Protein AF-A0A225SVS5-F1 (afdb_monomer)

Nearest PDB structures (foldseek):
  6scl-assembly1_C  TM=4.150E-01  e=4.386E-03  Barley yellow dwarf virus
  7vrn-assembly1_A  TM=4.471E-01  e=2.839E-03  Infectious bursal disease virus
  6sco-assembly1_A  TM=3.821E-01  e=1.903E-02  Potato leafroll virus
  7vrp-assembly1_K-4  TM=3.390E-01  e=4.386E-03  Infectious bursal disease virus
  1gny-assembly1_A  TM=4.747E-01  e=4.962E-01  Cellvibrio japonicus

Foldseek 3Di:
DDDDDQQCVVVVPDDDDRDGDLVRDHDKDKDKDKDDQFDFDFAFDKFFDLDKAFFQKKWAWKKKFWAAWDFQKWKAKAKADSPPRHGPDRRQHHDTHDSNHGDIGTHRHGPQRPPNHIDGHRGIITIMMGMHDGTTDTSIIMMMMIMMRHD

Structure (mmCIF, N/CA/C/O backbone):
data_AF-A0A225SVS5-F1
#
_entry.id   AF-A0A225SVS5-F1
#
loop_
_atom_site.group_PDB
_atom_site.id
_atom_site.type_symbol
_atom_site.label_atom_id
_atom_site.label_alt_id
_atom_site.label_comp_id
_atom_site.label_asym_id
_atom_site.label_entity_id
_atom_site.label_seq_id
_atom_site.pdbx_PDB_ins_code
_atom_site.Cartn_x
_atom_site.Cartn_y
_atom_site.Cartn_z
_atom_site.occupancy
_atom_site.B_iso_or_equiv
_atom_site.auth_seq_id
_atom_site.auth_comp_id
_atom_site.auth_asym_id
_atom_site.auth_atom_id
_atom_site.pdbx_PDB_model_num
ATOM 1 N N . MET A 1 1 ? 0.544 -13.293 38.840 1.00 53.31 1 MET A N 1
ATOM 2 C CA . MET A 1 1 ? 0.876 -12.986 37.432 1.00 53.31 1 MET A CA 1
ATOM 3 C C . MET A 1 1 ? -0.295 -12.203 36.860 1.00 53.31 1 MET A C 1
ATOM 5 O O . MET A 1 1 ? -1.408 -12.699 36.964 1.00 53.31 1 MET A O 1
ATOM 9 N N . ALA A 1 2 ? -0.094 -10.969 36.392 1.00 64.44 2 ALA A N 1
ATOM 10 C CA . ALA A 1 2 ? -1.181 -10.174 35.819 1.00 64.44 2 ALA A CA 1
ATOM 11 C C . ALA A 1 2 ? -1.349 -10.551 34.341 1.00 64.44 2 ALA A C 1
ATOM 13 O O . ALA A 1 2 ? -0.417 -10.390 33.557 1.00 64.44 2 ALA A O 1
ATOM 14 N N . GLU A 1 3 ? -2.507 -11.093 33.975 1.00 69.06 3 GLU A N 1
ATOM 15 C CA . GLU A 1 3 ? -2.835 -11.413 32.587 1.00 69.06 3 GLU A CA 1
ATOM 16 C C . GLU A 1 3 ? -3.367 -10.160 31.881 1.00 69.06 3 GLU A C 1
ATOM 18 O O . GLU A 1 3 ? -4.346 -9.550 32.316 1.00 69.06 3 GLU A O 1
ATOM 23 N N . LEU A 1 4 ? -2.722 -9.766 30.782 1.00 62.19 4 LEU A N 1
ATOM 24 C CA . LEU A 1 4 ? -3.193 -8.675 29.936 1.00 62.19 4 LEU A CA 1
ATOM 25 C C . LEU A 1 4 ? -4.118 -9.238 28.853 1.00 62.19 4 LEU A C 1
ATOM 27 O O . LEU A 1 4 ? -3.658 -9.659 27.794 1.00 62.19 4 LEU A O 1
ATOM 31 N N . SER A 1 5 ? -5.428 -9.221 29.098 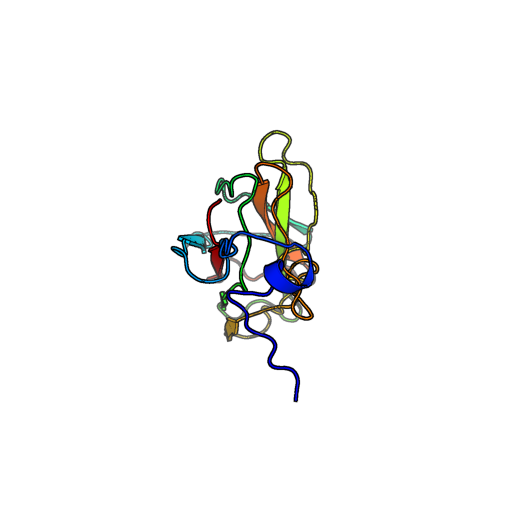1.00 66.00 5 SER A N 1
ATOM 32 C CA . SER A 1 5 ? -6.403 -9.639 28.086 1.00 66.00 5 SER A CA 1
ATOM 33 C C . SER A 1 5 ? -6.689 -8.513 27.081 1.00 66.00 5 SER A C 1
ATOM 35 O O . SER A 1 5 ? -7.007 -7.376 27.445 1.00 66.00 5 SER A O 1
ATOM 37 N N . THR A 1 6 ? -6.581 -8.838 25.790 1.00 63.31 6 THR A N 1
ATOM 38 C CA . THR A 1 6 ? -6.734 -7.924 24.641 1.00 63.31 6 THR A CA 1
ATOM 39 C C . THR A 1 6 ? -8.165 -7.419 24.471 1.00 63.31 6 THR A C 1
ATOM 41 O O . THR A 1 6 ? -8.371 -6.235 24.214 1.00 63.31 6 THR A O 1
ATOM 44 N N . VAL A 1 7 ? -9.156 -8.280 24.719 1.00 58.06 7 VAL A N 1
ATOM 45 C CA . VAL A 1 7 ? -10.594 -7.943 24.779 1.00 58.06 7 VAL A CA 1
ATOM 46 C C . VAL A 1 7 ? -10.876 -6.949 25.911 1.00 58.06 7 VAL A C 1
ATOM 48 O O . VAL A 1 7 ? -11.832 -6.177 25.869 1.00 58.06 7 VAL A O 1
ATOM 51 N N . THR A 1 8 ? -10.011 -6.942 26.924 1.00 53.06 8 THR A N 1
ATOM 52 C CA . THR A 1 8 ? -10.129 -6.119 28.121 1.00 53.06 8 THR A CA 1
ATOM 53 C C . THR A 1 8 ? -9.083 -5.018 28.218 1.00 53.06 8 THR A C 1
ATOM 55 O O . THR A 1 8 ? -8.934 -4.442 29.290 1.00 53.06 8 THR A O 1
ATOM 58 N N . ARG A 1 9 ? -8.355 -4.684 27.143 1.00 51.12 9 ARG A N 1
ATOM 59 C CA . ARG A 1 9 ? -7.350 -3.602 27.184 1.00 51.12 9 ARG A CA 1
ATOM 60 C C . ARG A 1 9 ? -7.951 -2.273 27.667 1.00 51.12 9 ARG A C 1
ATOM 62 O O . ARG A 1 9 ? -7.277 -1.510 28.346 1.00 51.12 9 ARG A O 1
ATOM 69 N N . THR A 1 10 ? -9.243 -2.054 27.418 1.00 44.69 10 THR A N 1
ATOM 70 C CA . THR A 1 10 ? -10.033 -0.926 27.939 1.00 44.69 10 THR A CA 1
ATOM 71 C C . THR A 1 10 ? -10.422 -1.061 29.427 1.00 44.69 10 THR A C 1
ATOM 73 O O . THR A 1 10 ? -10.688 -0.051 30.071 1.00 44.69 10 THR A O 1
ATOM 76 N N . LYS A 1 11 ? -10.420 -2.272 30.017 1.00 47.59 11 LYS A N 1
ATOM 77 C CA . LYS A 1 11 ? -10.699 -2.510 31.455 1.00 47.59 11 LYS A CA 1
ATOM 78 C C . LYS A 1 11 ? -9.608 -1.958 32.374 1.00 47.59 11 LYS A C 1
ATOM 80 O O . LYS A 1 11 ? -9.900 -1.672 33.527 1.00 47.59 11 LYS A O 1
ATOM 85 N N . VAL A 1 12 ? -8.380 -1.780 31.873 1.00 48.16 12 VAL A N 1
ATOM 86 C CA . VAL A 1 12 ? -7.282 -1.157 32.640 1.00 48.16 12 VAL A CA 1
ATOM 87 C C . VAL A 1 12 ? -7.521 0.355 32.834 1.00 48.16 12 VAL A C 1
ATOM 89 O O . VAL A 1 12 ? -6.837 0.974 33.640 1.00 48.16 12 VAL A O 1
ATOM 92 N N . ALA A 1 13 ? -8.522 0.948 32.161 1.00 44.88 13 ALA A N 1
ATOM 93 C CA . ALA A 1 13 ? -8.811 2.380 32.241 1.00 44.88 13 ALA A CA 1
ATOM 94 C C . ALA A 1 13 ? -10.191 2.768 32.818 1.00 44.88 13 ALA A C 1
ATOM 96 O O . ALA A 1 13 ? -10.284 3.871 33.348 1.00 44.88 13 ALA A O 1
ATOM 97 N N . GLN A 1 14 ? -11.259 1.950 32.756 1.00 39.75 14 GLN A N 1
ATOM 98 C CA . GLN A 1 14 ? -12.583 2.369 33.270 1.00 39.75 14 GLN A CA 1
ATOM 99 C C . GLN A 1 14 ? -13.449 1.235 33.853 1.00 39.75 14 GLN A C 1
ATOM 101 O O . GLN A 1 14 ? -13.593 0.152 33.284 1.00 39.75 14 GLN A O 1
ATOM 106 N N . VAL A 1 15 ? -14.059 1.545 35.002 1.00 52.12 15 VAL A N 1
ATOM 107 C CA . VAL A 1 15 ? -15.110 0.792 35.703 1.00 52.12 15 VAL A CA 1
ATOM 108 C C . VAL A 1 15 ? -16.384 0.735 34.836 1.00 52.12 15 VAL A C 1
ATOM 110 O O . VAL A 1 15 ? -16.833 1.762 34.343 1.00 52.12 15 VAL A O 1
ATOM 113 N N . ALA A 1 16 ? -16.970 -0.465 34.720 1.00 43.72 16 ALA A N 1
ATOM 114 C CA . ALA A 1 16 ? -18.262 -0.819 34.102 1.00 43.72 16 ALA A CA 1
ATOM 115 C C . ALA A 1 16 ? -18.389 -0.746 32.554 1.00 43.72 16 ALA A C 1
ATOM 117 O O . ALA A 1 16 ? -18.568 0.310 31.958 1.00 43.72 16 ALA A O 1
ATOM 118 N N . GLY A 1 17 ? -18.442 -1.930 31.919 1.00 52.38 17 GLY A N 1
ATOM 119 C CA . GLY A 1 17 ? -18.875 -2.125 30.525 1.00 52.38 17 GLY A CA 1
ATOM 120 C C . GLY A 1 17 ? -17.765 -2.631 29.597 1.00 52.38 17 GLY A C 1
ATOM 121 O O . GLY A 1 17 ? -16.901 -1.877 29.166 1.00 52.38 17 GLY A O 1
ATOM 122 N N . SER A 1 18 ? -17.787 -3.922 29.253 1.00 48.78 18 SER A N 1
ATOM 123 C CA . SER A 1 18 ? -16.792 -4.516 28.347 1.00 48.78 18 SER A CA 1
ATOM 124 C C . SER A 1 18 ? -17.106 -4.144 26.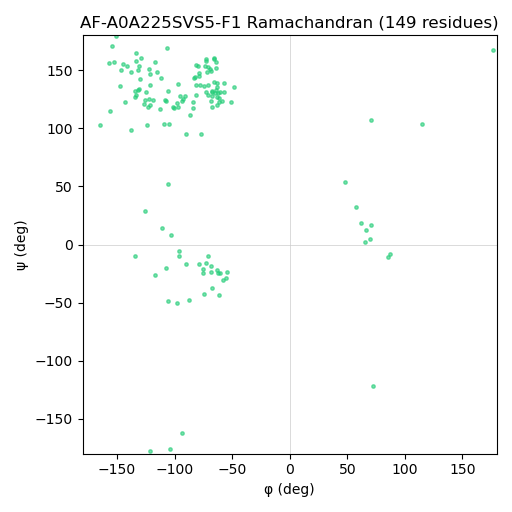894 1.00 48.78 18 SER A C 1
ATOM 126 O O . SER A 1 18 ? -17.907 -4.818 26.253 1.00 48.78 18 SER A O 1
ATOM 128 N N . LYS A 1 19 ? -16.493 -3.083 26.357 1.00 51.78 19 LYS A N 1
ATOM 129 C CA . LYS A 1 19 ? -16.520 -2.801 24.912 1.00 51.78 19 LYS A CA 1
ATOM 130 C C . LYS A 1 19 ? -15.204 -3.243 24.277 1.00 51.78 19 LYS A C 1
ATOM 132 O O . LYS A 1 19 ? -14.139 -2.738 24.633 1.00 51.78 19 LYS A O 1
ATOM 137 N N . MET A 1 20 ? -15.296 -4.201 23.355 1.00 55.81 20 MET A N 1
ATOM 138 C CA . MET A 1 20 ? -14.176 -4.632 22.517 1.00 55.81 20 MET A CA 1
ATOM 139 C C . MET A 1 20 ? -13.722 -3.460 21.645 1.00 55.81 20 MET A C 1
ATOM 141 O O . MET A 1 20 ? -14.557 -2.718 21.126 1.00 55.81 20 MET A O 1
ATOM 145 N N . THR A 1 21 ? -12.414 -3.275 21.476 1.00 63.50 21 THR A N 1
ATOM 146 C CA . THR A 1 21 ? -11.922 -2.342 20.457 1.00 63.50 21 THR A CA 1
ATOM 147 C C . THR A 1 21 ? -12.223 -2.923 19.074 1.00 63.50 21 THR A C 1
ATOM 149 O O . THR A 1 21 ? -12.252 -4.142 18.912 1.00 63.50 21 THR A O 1
ATOM 152 N N . ALA A 1 22 ? -12.418 -2.075 18.058 1.00 58.94 22 ALA A N 1
ATOM 153 C CA . ALA A 1 22 ? -12.634 -2.535 16.678 1.00 58.94 22 ALA A CA 1
ATOM 154 C C . ALA A 1 22 ? -11.511 -3.471 16.177 1.00 58.94 22 ALA A C 1
ATOM 156 O O . ALA A 1 22 ? -11.724 -4.297 15.306 1.00 58.94 22 ALA A O 1
ATOM 157 N N . THR A 1 23 ? -10.322 -3.383 16.770 1.00 61.03 23 THR A N 1
ATOM 158 C CA . THR A 1 23 ? -9.149 -4.222 16.479 1.00 61.03 23 THR A CA 1
ATOM 159 C C . THR A 1 23 ? -9.196 -5.605 17.120 1.00 61.03 23 THR A C 1
ATOM 161 O O . THR A 1 23 ? -8.408 -6.467 16.754 1.00 61.03 23 THR A O 1
ATOM 164 N N . ALA A 1 24 ? -10.050 -5.819 18.122 1.00 65.25 24 ALA A N 1
ATOM 165 C CA . ALA A 1 24 ? -10.071 -7.074 18.865 1.00 65.25 24 ALA A CA 1
ATOM 166 C C . ALA A 1 24 ? -10.701 -8.208 18.045 1.00 65.25 24 ALA A C 1
ATOM 168 O O . ALA A 1 24 ? -10.187 -9.322 18.058 1.00 65.25 24 ALA A O 1
ATOM 169 N N . ASN A 1 25 ? -11.806 -7.926 17.347 1.00 70.88 25 ASN A N 1
ATOM 170 C CA . ASN A 1 25 ? -12.462 -8.854 16.428 1.00 70.88 25 ASN A CA 1
ATOM 171 C C . ASN A 1 25 ? -13.447 -8.078 15.538 1.00 70.88 25 ASN A C 1
ATOM 173 O O . ASN A 1 25 ? -14.517 -7.681 16.003 1.00 70.88 25 ASN A O 1
ATOM 177 N N . ASN A 1 26 ? -13.077 -7.819 14.284 1.00 77.75 26 ASN A N 1
ATOM 178 C CA . ASN A 1 26 ? -13.939 -7.148 13.312 1.00 77.75 26 ASN A CA 1
ATOM 179 C C . ASN A 1 26 ? -13.548 -7.554 11.882 1.00 77.75 26 ASN A C 1
ATOM 181 O O . ASN A 1 26 ? -12.521 -8.197 11.668 1.00 77.75 26 ASN A O 1
ATOM 185 N N . ARG A 1 27 ? -14.366 -7.173 10.895 1.00 85.19 27 ARG A N 1
ATOM 186 C CA . ARG A 1 27 ? -14.063 -7.412 9.483 1.00 85.19 27 ARG A CA 1
ATOM 187 C C . ARG A 1 27 ? -12.871 -6.587 9.023 1.00 85.19 27 ARG A C 1
ATOM 189 O O . ARG A 1 27 ? -12.867 -5.360 9.118 1.00 85.19 27 ARG A O 1
ATOM 196 N N . GLU A 1 28 ? -11.931 -7.291 8.423 1.00 89.25 28 GLU A N 1
ATOM 197 C CA . GLU A 1 28 ? -10.847 -6.715 7.653 1.00 89.25 28 GLU A CA 1
ATOM 198 C C . GLU A 1 28 ? -11.315 -6.406 6.226 1.00 89.25 28 GLU A C 1
ATOM 200 O O . GLU A 1 28 ? -12.123 -7.129 5.634 1.00 89.25 28 GLU A O 1
ATOM 205 N N . ARG A 1 29 ? -10.819 -5.300 5.682 1.00 92.06 29 ARG A N 1
ATOM 206 C CA . ARG A 1 29 ? -10.943 -4.918 4.278 1.00 92.06 29 ARG A CA 1
ATOM 207 C C . ARG A 1 29 ? -9.543 -4.729 3.710 1.00 92.06 29 ARG A C 1
ATOM 209 O O . ARG A 1 29 ? -8.636 -4.331 4.434 1.00 92.06 29 ARG A O 1
ATOM 216 N N . VAL A 1 30 ? -9.381 -4.970 2.414 1.00 93.81 30 VAL A N 1
ATOM 217 C CA . VAL A 1 30 ? -8.084 -4.852 1.739 1.00 93.81 30 VAL A CA 1
ATOM 218 C C . VAL A 1 30 ? -8.199 -3.848 0.600 1.00 93.81 30 VAL A C 1
ATOM 220 O O . VAL A 1 30 ? -9.070 -3.971 -0.259 1.00 93.81 30 VAL A O 1
ATOM 223 N N . ALA A 1 31 ? -7.334 -2.840 0.617 1.00 93.62 31 ALA A N 1
ATOM 224 C CA . ALA A 1 31 ? -7.104 -1.932 -0.495 1.00 93.62 31 ALA A CA 1
ATOM 225 C C . ALA A 1 31 ? -5.944 -2.474 -1.337 1.00 93.62 31 ALA A C 1
ATOM 227 O O . ALA A 1 31 ? -4.866 -2.727 -0.804 1.00 93.62 31 ALA A O 1
ATOM 228 N N . ILE A 1 32 ? -6.165 -2.660 -2.637 1.00 94.62 32 ILE A N 1
ATOM 229 C CA . ILE A 1 32 ? -5.151 -3.181 -3.558 1.00 94.62 32 ILE A CA 1
ATOM 230 C C . ILE A 1 32 ? -4.673 -2.034 -4.433 1.00 94.62 32 ILE A C 1
ATOM 232 O O . ILE A 1 32 ? -5.469 -1.377 -5.097 1.00 94.62 32 ILE A O 1
ATOM 236 N N . ILE A 1 33 ? -3.368 -1.812 -4.412 1.00 94.19 33 ILE A N 1
ATOM 237 C CA . ILE A 1 33 ? -2.669 -0.831 -5.227 1.00 94.19 33 ILE A CA 1
ATOM 238 C C . ILE A 1 33 ? -1.803 -1.619 -6.195 1.00 94.19 33 ILE A C 1
ATOM 240 O O . ILE A 1 33 ? -0.894 -2.317 -5.751 1.00 94.19 33 ILE A O 1
ATOM 244 N N . ASP A 1 34 ? -2.048 -1.523 -7.494 1.00 92.81 34 ASP A N 1
ATOM 245 C CA . ASP A 1 34 ? -1.215 -2.161 -8.505 1.00 92.81 34 ASP A CA 1
ATOM 246 C C . ASP A 1 34 ? -0.828 -1.220 -9.644 1.00 92.81 34 ASP A C 1
ATOM 248 O O . ASP A 1 34 ? -1.511 -0.246 -9.964 1.00 92.81 34 ASP A O 1
ATOM 252 N N . THR A 1 35 ? 0.342 -1.482 -10.225 1.00 90.94 35 THR A N 1
ATOM 253 C CA . THR A 1 35 ? 0.800 -0.762 -11.410 1.00 90.94 35 THR A CA 1
ATOM 254 C C . THR A 1 35 ? 0.118 -1.304 -12.662 1.00 90.94 35 THR A C 1
ATOM 256 O O . THR A 1 35 ? -0.146 -2.500 -12.795 1.00 90.94 35 THR A O 1
ATOM 259 N N . ALA A 1 36 ? -0.161 -0.410 -13.613 1.00 88.75 36 ALA A N 1
ATOM 260 C CA . ALA A 1 36 ? -0.660 -0.804 -14.923 1.00 88.75 36 ALA A CA 1
ATOM 261 C C . ALA A 1 36 ? 0.387 -1.639 -15.681 1.00 88.75 36 ALA A C 1
ATOM 263 O O . ALA A 1 36 ? 1.590 -1.503 -15.459 1.00 88.75 36 ALA A O 1
ATOM 264 N N . ALA A 1 37 ? -0.066 -2.451 -16.641 1.00 88.00 37 ALA A N 1
ATOM 265 C CA . ALA A 1 37 ? 0.823 -3.271 -17.468 1.00 88.00 37 ALA A CA 1
ATOM 266 C C . ALA A 1 37 ? 1.874 -2.445 -18.234 1.00 88.00 37 ALA A C 1
ATOM 268 O O . ALA A 1 37 ? 2.974 -2.930 -18.485 1.00 88.00 37 ALA A O 1
ATOM 269 N N . ALA A 1 38 ? 1.534 -1.202 -18.591 1.00 91.75 38 ALA A N 1
ATOM 270 C CA . ALA A 1 38 ? 2.455 -0.242 -19.177 1.00 91.75 38 ALA A CA 1
ATOM 271 C C . ALA A 1 38 ? 2.490 1.034 -18.326 1.00 91.75 38 ALA A C 1
ATOM 273 O O . ALA A 1 38 ? 1.469 1.707 -18.182 1.00 91.75 38 ALA A O 1
ATOM 274 N N . TYR A 1 39 ? 3.654 1.367 -17.770 1.00 92.06 39 TYR A N 1
ATOM 275 C CA . TYR A 1 39 ? 3.886 2.622 -17.059 1.00 92.06 39 TYR A CA 1
ATOM 276 C C . TYR A 1 39 ? 5.377 2.984 -17.038 1.00 92.06 39 TYR A C 1
ATOM 278 O O . TYR A 1 39 ? 6.262 2.126 -17.095 1.00 92.06 39 TYR A O 1
ATOM 286 N N . SER A 1 40 ? 5.648 4.275 -16.886 1.00 93.50 40 SER A N 1
ATOM 287 C CA . SER A 1 40 ? 6.972 4.814 -16.589 1.00 93.50 40 SER A CA 1
ATOM 288 C C . SER A 1 40 ? 6.866 5.766 -15.408 1.00 93.50 40 SER A C 1
ATOM 290 O O . SER A 1 40 ? 5.896 6.516 -15.320 1.00 93.50 40 SER A O 1
ATOM 292 N N . ALA A 1 41 ? 7.866 5.759 -14.539 1.00 92.12 41 ALA A N 1
ATOM 293 C CA . ALA A 1 41 ? 7.987 6.701 -13.435 1.00 92.12 41 ALA A CA 1
ATOM 294 C C . ALA A 1 41 ? 9.455 7.096 -13.275 1.00 92.12 41 ALA A C 1
ATOM 296 O O . ALA A 1 41 ? 10.342 6.322 -13.636 1.00 92.12 41 ALA A O 1
ATOM 297 N N . ALA A 1 42 ? 9.702 8.278 -12.731 1.00 93.75 42 ALA A N 1
ATOM 298 C CA . ALA A 1 42 ? 11.005 8.788 -12.341 1.00 93.75 42 ALA A CA 1
ATOM 299 C C . ALA A 1 42 ? 11.171 8.785 -10.813 1.00 93.75 42 ALA A C 1
ATOM 301 O O . ALA A 1 42 ? 10.231 8.565 -10.049 1.00 93.75 42 ALA A O 1
ATOM 302 N N . ASN A 1 43 ? 12.399 9.026 -10.352 1.00 93.81 43 ASN A N 1
ATOM 303 C CA . ASN A 1 43 ? 12.646 9.273 -8.935 1.00 93.81 43 ASN A CA 1
ATOM 304 C C . ASN A 1 43 ? 11.873 10.519 -8.465 1.00 93.81 43 ASN A C 1
ATOM 306 O O . ASN A 1 43 ? 11.969 11.574 -9.089 1.00 93.81 43 ASN A O 1
ATOM 310 N N . GLY A 1 44 ? 11.161 10.401 -7.345 1.00 93.25 44 GLY A N 1
ATOM 311 C CA . GLY A 1 44 ? 10.337 11.462 -6.771 1.00 93.25 44 GLY A CA 1
ATOM 312 C C . GLY A 1 44 ? 8.908 11.512 -7.312 1.00 93.25 44 GLY A C 1
ATOM 313 O O . GLY A 1 44 ? 8.091 12.243 -6.751 1.00 93.25 44 GLY A O 1
ATOM 314 N N . ASP A 1 45 ? 8.579 10.725 -8.341 1.00 94.62 45 ASP A N 1
ATOM 315 C CA . ASP A 1 45 ? 7.214 10.671 -8.856 1.00 94.62 45 ASP A CA 1
ATOM 316 C C . ASP A 1 45 ? 6.270 10.067 -7.817 1.00 94.62 45 ASP A C 1
ATOM 318 O O . ASP A 1 45 ? 6.585 9.085 -7.134 1.00 94.62 45 ASP A O 1
ATOM 322 N N . THR A 1 46 ? 5.078 10.655 -7.734 1.00 93.81 46 THR A N 1
ATOM 323 C CA . THR A 1 46 ? 4.007 10.202 -6.847 1.00 93.81 46 THR A CA 1
ATOM 324 C C . THR A 1 46 ? 2.816 9.718 -7.656 1.00 93.81 46 THR A C 1
ATOM 326 O O . THR A 1 46 ? 2.537 10.234 -8.739 1.00 93.81 46 THR A O 1
ATOM 329 N N . PHE A 1 47 ? 2.090 8.741 -7.122 1.00 91.88 47 PHE A N 1
ATOM 330 C CA . PHE A 1 47 ? 0.858 8.248 -7.724 1.00 91.88 47 PHE A CA 1
ATOM 331 C C . PHE A 1 47 ? -0.258 8.165 -6.684 1.00 91.88 47 PHE A C 1
ATOM 333 O O . PHE A 1 47 ? -0.072 7.671 -5.571 1.00 91.88 47 PHE A O 1
ATOM 340 N N . GLY A 1 48 ? -1.424 8.685 -7.064 1.00 87.75 48 GLY A N 1
ATOM 341 C CA . GLY A 1 48 ? -2.667 8.511 -6.320 1.00 87.75 48 GLY A CA 1
ATOM 342 C C . GLY A 1 48 ? -3.315 7.175 -6.639 1.00 87.75 48 GLY A C 1
ATOM 343 O O . GLY A 1 48 ? -3.112 6.627 -7.720 1.00 87.75 48 GLY A O 1
ATOM 344 N N . THR A 1 49 ? -4.115 6.671 -5.708 1.00 88.38 49 THR A N 1
ATOM 345 C CA . THR A 1 49 ? -4.844 5.406 -5.876 1.00 88.38 49 THR A CA 1
ATOM 346 C C . THR A 1 49 ? -6.338 5.633 -6.081 1.00 88.38 49 THR A C 1
ATOM 348 O O . THR A 1 49 ? -7.032 4.743 -6.561 1.00 88.38 49 THR A O 1
ATOM 351 N N . GLY A 1 50 ? -6.858 6.801 -5.686 1.00 90.75 50 GLY A N 1
ATOM 352 C CA . GLY A 1 50 ? -8.294 7.054 -5.560 1.00 90.75 50 GLY A CA 1
ATOM 353 C C . GLY A 1 50 ? -8.969 6.222 -4.461 1.00 90.75 50 GLY A C 1
ATOM 354 O O . GLY A 1 50 ? -10.182 6.321 -4.277 1.00 90.75 50 GLY A O 1
ATOM 355 N N . ILE A 1 51 ? -8.214 5.402 -3.721 1.00 92.38 51 ILE A N 1
ATOM 356 C CA . ILE A 1 51 ? -8.742 4.542 -2.666 1.00 92.38 51 ILE A CA 1
ATOM 357 C C . ILE A 1 51 ? -8.801 5.344 -1.373 1.00 92.38 51 ILE A C 1
ATOM 359 O O . ILE A 1 51 ? -7.774 5.678 -0.777 1.00 92.38 51 ILE A O 1
ATOM 363 N N . ILE A 1 52 ? -10.027 5.615 -0.930 1.00 94.19 52 ILE A N 1
ATOM 364 C CA . ILE A 1 52 ? -10.299 6.383 0.281 1.00 94.19 52 ILE A CA 1
ATOM 365 C C . ILE A 1 52 ? -10.474 5.435 1.467 1.00 94.19 52 ILE A C 1
ATOM 367 O O . ILE A 1 52 ? -11.343 4.559 1.476 1.00 94.19 52 ILE A O 1
ATOM 371 N N . ILE A 1 53 ? -9.660 5.651 2.493 1.00 93.56 53 ILE A N 1
ATOM 372 C CA . ILE A 1 53 ? -9.773 5.022 3.801 1.00 93.56 53 ILE A CA 1
ATOM 373 C C . ILE A 1 53 ? -10.517 5.996 4.726 1.00 93.56 53 ILE A C 1
ATOM 375 O O . ILE A 1 53 ? -10.031 7.107 4.957 1.00 93.56 53 ILE A O 1
ATOM 379 N N . PRO A 1 54 ? -11.690 5.613 5.261 1.00 93.06 54 PRO A N 1
ATOM 380 C CA . PRO A 1 54 ? -12.519 6.532 6.027 1.00 93.06 54 PRO A CA 1
ATOM 381 C C . PRO A 1 54 ? -11.906 6.871 7.388 1.00 93.06 54 PRO A C 1
ATOM 383 O O . PRO A 1 54 ? -11.208 6.059 8.010 1.00 93.06 54 PRO A O 1
ATOM 386 N N . LYS A 1 55 ? -12.244 8.053 7.903 1.00 91.75 55 LYS A N 1
ATOM 387 C CA . LYS A 1 55 ? -11.932 8.492 9.264 1.00 91.75 55 LYS A CA 1
ATOM 388 C C . LYS A 1 55 ? -12.306 7.423 10.290 1.00 91.75 55 LYS A C 1
ATOM 390 O O . LYS A 1 55 ? -13.400 6.870 10.259 1.00 91.75 55 LYS A O 1
ATOM 395 N N . GLY A 1 56 ? -11.421 7.175 11.255 1.00 87.94 56 GLY A N 1
ATOM 396 C CA . GLY A 1 56 ? -11.624 6.176 12.309 1.00 87.94 56 GLY A CA 1
ATOM 397 C C . GLY A 1 56 ? -11.214 4.751 11.926 1.00 87.94 56 GLY A C 1
ATOM 398 O O . GLY A 1 56 ? -11.101 3.898 12.815 1.00 87.94 56 GLY A O 1
ATOM 399 N N . ALA A 1 57 ? -10.931 4.496 10.644 1.00 90.25 57 ALA A N 1
ATOM 400 C CA . ALA A 1 57 ? -10.335 3.244 10.214 1.00 90.25 57 ALA A CA 1
ATOM 401 C C . ALA A 1 57 ? -8.915 3.106 10.765 1.00 90.25 57 ALA A C 1
ATOM 403 O O . ALA A 1 57 ? -8.258 4.085 11.141 1.00 90.25 57 ALA A O 1
ATOM 404 N N . ARG A 1 58 ? -8.434 1.869 10.805 1.00 88.38 58 ARG A N 1
ATOM 405 C CA . ARG A 1 58 ? -7.087 1.547 11.268 1.00 88.38 58 ARG A CA 1
ATOM 406 C C . ARG A 1 58 ? -6.387 0.642 10.286 1.00 88.38 58 ARG A C 1
ATOM 408 O O . ARG A 1 58 ? -6.955 -0.358 9.857 1.00 88.38 58 ARG A O 1
ATOM 415 N N . LEU A 1 59 ? -5.148 0.988 9.985 1.00 89.44 59 LEU A N 1
ATOM 416 C CA . LEU A 1 59 ? -4.309 0.229 9.072 1.00 89.44 59 LEU A CA 1
ATOM 417 C C . LEU A 1 59 ? -3.675 -0.953 9.803 1.00 89.44 59 LEU A C 1
ATOM 419 O O . LEU A 1 59 ? -3.313 -0.852 10.979 1.00 89.44 59 LEU A O 1
ATOM 423 N N . LEU A 1 60 ? -3.535 -2.059 9.087 1.00 88.75 60 LEU A N 1
ATOM 424 C CA . LEU A 1 60 ? -2.681 -3.174 9.461 1.00 88.75 60 LEU A CA 1
ATOM 425 C C . LEU A 1 60 ? -1.408 -3.138 8.602 1.00 88.75 60 LEU A C 1
ATOM 427 O O . LEU A 1 60 ? -1.167 -2.202 7.835 1.00 88.75 60 LEU A O 1
ATOM 431 N N . ALA A 1 61 ? -0.558 -4.146 8.772 1.00 89.19 61 ALA A N 1
ATOM 432 C CA . ALA A 1 61 ? 0.680 -4.246 8.027 1.00 89.19 61 ALA A CA 1
ATOM 433 C C . ALA A 1 61 ? 0.418 -4.507 6.532 1.00 89.19 61 ALA A C 1
ATOM 435 O O . ALA A 1 61 ? -0.359 -5.403 6.206 1.00 89.19 61 ALA A O 1
ATOM 436 N N . PRO A 1 62 ? 1.070 -3.767 5.621 1.00 93.62 62 PRO A N 1
ATOM 437 C CA . PRO A 1 62 ? 0.900 -3.977 4.198 1.00 93.62 62 PRO A CA 1
ATOM 438 C C . PRO A 1 62 ? 1.729 -5.170 3.714 1.00 93.62 62 PRO A C 1
ATOM 440 O O . PRO A 1 62 ? 2.793 -5.487 4.263 1.00 93.62 62 PRO A O 1
ATOM 443 N N . TYR A 1 63 ? 1.262 -5.781 2.632 1.00 95.75 63 TYR A N 1
ATOM 444 C CA . TYR A 1 63 ? 1.978 -6.805 1.884 1.00 95.75 63 TYR A CA 1
ATOM 445 C C . TYR A 1 63 ? 2.436 -6.220 0.547 1.00 95.75 63 TYR A C 1
ATOM 447 O O . TYR A 1 63 ? 1.621 -5.699 -0.212 1.00 95.75 63 TYR A O 1
ATOM 455 N N . LEU A 1 64 ? 3.735 -6.277 0.261 1.00 96.44 64 LEU A N 1
ATOM 456 C CA . LEU A 1 64 ? 4.314 -5.838 -1.008 1.00 96.44 64 LEU A CA 1
ATOM 457 C C . LEU A 1 64 ? 4.701 -7.067 -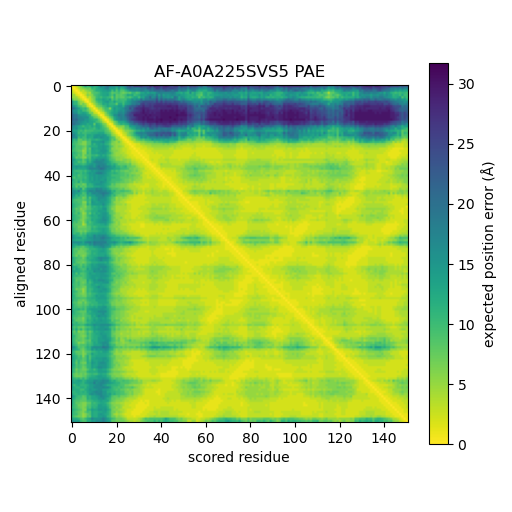1.829 1.00 96.44 64 LEU A C 1
ATOM 459 O O . LEU A 1 64 ? 5.384 -7.956 -1.327 1.00 96.44 64 LEU A O 1
ATOM 463 N N . SER A 1 65 ? 4.310 -7.076 -3.099 1.00 97.06 65 SER A N 1
ATOM 464 C CA . SER A 1 65 ? 4.777 -8.011 -4.119 1.00 97.06 65 SER A CA 1
ATOM 465 C C . SER A 1 65 ? 5.291 -7.221 -5.317 1.00 97.06 65 SER A C 1
ATOM 467 O O . SER A 1 65 ? 4.538 -6.464 -5.928 1.00 97.06 65 SER A O 1
ATOM 469 N N . ASN A 1 66 ? 6.560 -7.393 -5.677 1.00 95.69 66 ASN A N 1
ATOM 470 C CA . ASN A 1 66 ? 7.196 -6.634 -6.752 1.00 95.69 66 ASN A CA 1
ATOM 471 C C . ASN A 1 66 ? 8.080 -7.507 -7.651 1.00 95.69 66 ASN A C 1
ATOM 473 O O . ASN A 1 66 ? 8.724 -8.455 -7.199 1.00 95.69 66 ASN A O 1
ATOM 477 N N . ALA A 1 67 ? 8.165 -7.130 -8.925 1.00 95.25 67 ALA A N 1
ATOM 478 C CA . ALA A 1 67 ? 9.224 -7.561 -9.826 1.00 95.25 67 ALA A CA 1
ATOM 479 C C . ALA A 1 67 ? 10.549 -6.863 -9.478 1.00 95.25 67 ALA A C 1
ATOM 481 O O . ALA A 1 67 ? 10.559 -5.807 -8.841 1.00 95.25 67 ALA A O 1
ATOM 482 N N . ALA A 1 68 ? 11.671 -7.437 -9.918 1.00 94.00 68 ALA A N 1
ATOM 483 C CA . ALA A 1 68 ? 12.972 -6.796 -9.769 1.00 94.00 68 ALA A CA 1
ATOM 484 C C . ALA A 1 68 ? 13.001 -5.482 -10.567 1.00 94.00 68 ALA A C 1
ATOM 486 O O . ALA A 1 68 ? 12.794 -5.477 -11.781 1.00 94.00 68 ALA A O 1
ATOM 487 N N . GLY A 1 69 ? 13.224 -4.377 -9.865 1.00 89.69 69 GLY A N 1
ATOM 488 C CA . GLY A 1 69 ? 13.434 -3.049 -10.418 1.00 89.69 69 GLY A CA 1
ATOM 489 C C . GLY A 1 69 ? 14.916 -2.740 -10.619 1.00 89.69 69 GLY A C 1
ATOM 490 O O . GLY A 1 69 ? 15.774 -3.621 -10.634 1.00 89.69 69 GLY A O 1
ATOM 491 N N . ASN A 1 70 ? 15.226 -1.453 -10.761 1.00 92.19 70 ASN A N 1
ATOM 492 C CA . ASN A 1 70 ? 16.607 -0.996 -10.857 1.00 92.19 70 ASN A CA 1
ATOM 493 C C . ASN A 1 70 ? 17.295 -1.080 -9.484 1.00 92.19 70 ASN A C 1
ATOM 495 O O . ASN A 1 70 ? 16.635 -0.979 -8.441 1.00 92.19 70 ASN A O 1
ATOM 499 N N . ALA A 1 71 ? 18.620 -1.220 -9.468 1.00 89.50 71 ALA A N 1
ATOM 500 C CA . ALA A 1 71 ? 19.385 -1.208 -8.228 1.00 89.50 71 ALA A CA 1
ATOM 501 C C . ALA A 1 71 ? 19.130 0.106 -7.468 1.00 89.50 71 ALA A C 1
ATOM 503 O O . ALA A 1 71 ? 19.183 1.187 -8.050 1.00 89.50 71 ALA A O 1
ATOM 504 N N . SER A 1 72 ? 18.823 0.006 -6.173 1.00 91.50 72 SER A N 1
ATOM 505 C CA . SER A 1 72 ? 18.479 1.142 -5.300 1.00 91.50 72 SER A CA 1
ATOM 506 C C . SER A 1 72 ? 17.168 1.873 -5.628 1.00 91.50 72 SER A C 1
ATOM 508 O O . SER A 1 72 ? 16.936 2.955 -5.087 1.00 91.50 72 SER A O 1
ATOM 510 N N . SER A 1 73 ? 16.299 1.320 -6.481 1.00 94.62 73 SER A N 1
ATOM 511 C CA . SER A 1 73 ? 14.920 1.819 -6.598 1.00 94.62 73 SER A CA 1
ATOM 512 C C . SER A 1 73 ? 14.122 1.450 -5.347 1.00 94.62 73 SER A C 1
ATOM 514 O O . SER A 1 73 ? 14.256 0.342 -4.817 1.00 94.62 73 SER A O 1
ATOM 516 N N . THR A 1 74 ? 13.320 2.388 -4.846 1.00 96.25 74 THR A N 1
ATOM 517 C CA . THR A 1 74 ? 12.505 2.189 -3.645 1.00 96.25 74 THR A CA 1
ATOM 518 C C . THR A 1 74 ? 11.070 2.661 -3.835 1.00 96.25 74 THR A C 1
ATOM 520 O O . THR A 1 74 ? 10.774 3.486 -4.701 1.00 96.25 74 THR A O 1
ATOM 523 N N . LEU A 1 75 ? 10.174 2.127 -3.006 1.00 95.75 75 LEU A N 1
ATOM 524 C CA . LEU A 1 75 ? 8.777 2.535 -2.924 1.00 95.75 75 LEU A CA 1
ATOM 525 C C . LEU A 1 75 ? 8.421 2.918 -1.491 1.00 95.75 75 LEU A C 1
ATOM 527 O O . LEU A 1 75 ? 8.656 2.151 -0.555 1.00 95.75 75 LEU A O 1
ATOM 531 N N . SER A 1 76 ? 7.793 4.077 -1.338 1.00 96.81 76 SER A N 1
ATOM 532 C CA . SER A 1 76 ? 7.126 4.482 -0.103 1.00 96.81 76 SER A CA 1
ATOM 533 C C . SER A 1 76 ? 5.621 4.525 -0.322 1.00 96.81 76 SER A C 1
ATOM 535 O O . SER A 1 76 ? 5.168 4.921 -1.394 1.00 96.81 76 SER A O 1
ATOM 537 N N . ILE A 1 77 ? 4.858 4.131 0.698 1.00 95.81 77 ILE A N 1
ATOM 538 C CA . ILE A 1 77 ? 3.395 4.219 0.713 1.00 95.81 77 ILE A CA 1
ATOM 539 C C . ILE A 1 77 ? 2.987 5.069 1.905 1.00 95.81 77 ILE A C 1
ATOM 541 O O . ILE A 1 77 ? 3.284 4.741 3.062 1.00 95.81 77 ILE A O 1
ATOM 545 N N . GLY A 1 78 ? 2.297 6.157 1.594 1.00 95.19 78 GLY A N 1
ATOM 546 C CA . GLY A 1 78 ? 1.860 7.166 2.535 1.00 95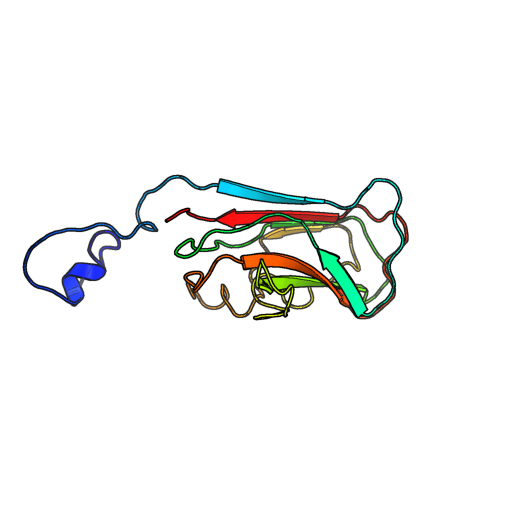.19 78 GLY A CA 1
ATOM 547 C C . GLY A 1 78 ? 0.349 7.355 2.547 1.00 95.19 78 GLY A C 1
ATOM 548 O O . GLY A 1 78 ? -0.409 6.687 1.840 1.00 95.19 78 GLY A O 1
ATOM 549 N N . ILE A 1 79 ? -0.070 8.313 3.368 1.00 95.19 79 ILE A N 1
ATOM 550 C CA . ILE A 1 79 ? -1.443 8.809 3.449 1.00 95.19 79 ILE A CA 1
ATOM 551 C C . ILE A 1 79 ? -1.476 10.307 3.153 1.00 95.19 79 ILE A C 1
ATOM 553 O O . ILE A 1 79 ? -0.627 11.078 3.621 1.00 95.19 79 ILE A O 1
ATOM 557 N N . ARG A 1 80 ? -2.464 10.727 2.374 1.00 95.75 80 ARG A N 1
ATOM 558 C CA . ARG A 1 80 ? -2.730 12.134 2.073 1.00 95.75 80 ARG A CA 1
ATOM 559 C C . ARG A 1 80 ? -4.190 12.458 2.320 1.00 95.75 80 ARG A C 1
ATOM 561 O O . ARG A 1 80 ? -5.029 11.566 2.401 1.00 95.75 80 ARG A O 1
ATOM 568 N N . ASP A 1 81 ? -4.477 13.735 2.483 1.00 94.94 81 ASP A N 1
ATOM 569 C CA . ASP A 1 81 ? -5.843 14.219 2.612 1.00 94.94 81 ASP A CA 1
ATOM 570 C C . ASP A 1 81 ? -6.632 13.895 1.334 1.00 94.94 81 ASP A C 1
ATOM 572 O O . ASP A 1 81 ? -6.190 14.231 0.234 1.00 94.94 81 ASP A O 1
ATOM 576 N N . ALA A 1 82 ? -7.775 13.217 1.472 1.00 93.56 82 ALA A N 1
ATOM 577 C CA . ALA A 1 82 ? -8.546 12.739 0.325 1.00 93.56 82 ALA A CA 1
ATOM 578 C C . ALA A 1 82 ? -9.188 13.869 -0.503 1.00 93.56 82 ALA A C 1
ATOM 580 O O . ALA A 1 82 ? -9.579 13.639 -1.645 1.00 93.56 82 ALA A O 1
ATOM 581 N N . VAL A 1 83 ? -9.314 15.077 0.057 1.00 92.19 83 VAL A N 1
ATOM 582 C CA . VAL A 1 83 ? -9.945 16.228 -0.604 1.00 92.19 83 VAL A CA 1
ATOM 583 C C . VAL A 1 83 ? -8.890 17.142 -1.217 1.00 92.19 83 VAL A C 1
ATOM 585 O O . VAL A 1 83 ? -8.989 17.521 -2.380 1.00 92.19 83 VAL A O 1
ATOM 588 N N . THR A 1 84 ? -7.880 17.515 -0.434 1.00 93.19 84 THR A N 1
ATOM 589 C CA . THR A 1 84 ? -6.859 18.492 -0.844 1.00 93.19 84 THR A CA 1
ATOM 590 C C . THR A 1 84 ? -5.659 17.850 -1.534 1.00 93.19 84 THR A C 1
ATOM 592 O O . THR A 1 84 ? -4.879 18.552 -2.173 1.00 93.19 84 THR A O 1
ATOM 595 N N . GLY A 1 85 ? -5.472 16.533 -1.394 1.00 90.94 85 GLY A N 1
ATOM 596 C CA . GLY A 1 85 ? -4.308 15.811 -1.911 1.00 90.94 85 GLY A CA 1
ATOM 597 C C . GLY A 1 85 ? -3.002 16.125 -1.174 1.00 90.94 85 GLY A C 1
ATOM 598 O O . GLY A 1 85 ? -1.944 15.632 -1.567 1.00 90.94 85 GLY A O 1
ATOM 599 N N . VAL A 1 86 ? -3.045 16.927 -0.104 1.00 93.50 86 VAL A N 1
ATOM 600 C CA . VAL A 1 86 ? -1.861 17.294 0.679 1.00 93.50 86 VAL A CA 1
ATOM 601 C C . VAL A 1 86 ? -1.373 16.085 1.472 1.00 93.50 86 VAL A C 1
ATOM 603 O O . VAL A 1 86 ? -2.139 15.440 2.192 1.00 93.50 86 VAL A O 1
ATOM 606 N N . ALA A 1 87 ? -0.082 15.778 1.347 1.00 93.69 87 ALA A N 1
ATOM 607 C CA . ALA A 1 87 ? 0.564 14.701 2.085 1.00 93.69 87 ALA A CA 1
ATOM 608 C C . ALA A 1 87 ? 0.431 14.916 3.601 1.00 93.69 87 ALA A C 1
ATOM 610 O O . ALA A 1 87 ? 0.872 15.933 4.132 1.00 93.69 87 ALA A O 1
ATOM 611 N N . ILE A 1 88 ? -0.144 13.933 4.297 1.00 93.94 88 ILE A N 1
ATOM 612 C CA . ILE A 1 88 ? -0.194 13.908 5.765 1.00 93.94 88 ILE A CA 1
ATOM 613 C C . ILE A 1 88 ? 1.081 13.244 6.281 1.00 93.94 88 ILE A C 1
ATOM 615 O O . ILE A 1 88 ? 1.744 13.756 7.179 1.00 93.94 88 ILE A O 1
ATOM 619 N N . ASP A 1 89 ? 1.425 12.095 5.699 1.00 94.31 89 ASP A N 1
ATOM 620 C CA . ASP A 1 89 ? 2.656 11.371 5.992 1.00 94.31 89 ASP A CA 1
ATOM 621 C C . ASP A 1 89 ? 3.022 10.481 4.794 1.00 94.31 89 ASP A C 1
ATOM 623 O O . ASP A 1 89 ? 2.282 9.563 4.437 1.00 94.31 89 ASP A O 1
ATOM 627 N N . ALA A 1 90 ? 4.153 10.775 4.150 1.00 93.94 90 ALA A N 1
ATOM 628 C CA . ALA A 1 90 ? 4.623 10.084 2.946 1.00 93.94 90 ALA A CA 1
ATOM 629 C C . ALA A 1 90 ? 5.156 8.671 3.195 1.00 93.94 90 ALA A C 1
ATOM 631 O O . ALA A 1 90 ? 5.293 7.893 2.253 1.00 93.94 90 ALA A O 1
ATOM 632 N N . THR A 1 91 ? 5.448 8.325 4.448 1.00 95.12 91 THR A N 1
ATOM 633 C CA . THR A 1 91 ? 6.054 7.042 4.823 1.00 95.12 91 THR A CA 1
ATOM 634 C C . THR A 1 91 ? 5.224 6.328 5.885 1.00 95.12 91 THR A C 1
ATOM 636 O O . THR A 1 91 ? 5.741 5.561 6.697 1.00 95.12 91 THR A O 1
ATOM 639 N N . ALA A 1 92 ? 3.911 6.569 5.883 1.00 93.12 92 ALA A N 1
ATOM 640 C CA . ALA A 1 92 ? 3.000 6.068 6.901 1.00 93.12 92 ALA A CA 1
ATOM 641 C C . ALA A 1 92 ? 2.939 4.535 6.980 1.00 93.12 92 ALA A C 1
ATOM 643 O O . ALA A 1 92 ? 2.952 3.991 8.086 1.00 93.12 92 ALA A O 1
ATOM 644 N N . LEU A 1 93 ? 2.882 3.841 5.835 1.00 94.00 93 LEU A N 1
ATOM 645 C CA . LEU A 1 93 ? 2.762 2.378 5.762 1.00 94.00 93 LEU A CA 1
ATOM 646 C C . LEU A 1 93 ? 4.069 1.709 5.352 1.00 94.00 93 LEU A C 1
ATOM 648 O O . LEU A 1 93 ? 4.510 0.759 5.994 1.00 94.00 93 LEU A O 1
ATOM 652 N N . ILE A 1 94 ? 4.698 2.213 4.295 1.00 95.50 94 ILE A N 1
ATOM 653 C CA . ILE A 1 94 ? 5.973 1.702 3.800 1.00 95.50 94 ILE A CA 1
ATOM 654 C C . ILE A 1 94 ? 6.937 2.874 3.724 1.00 95.50 94 ILE A C 1
ATOM 656 O O . ILE A 1 94 ? 6.654 3.874 3.066 1.00 95.50 94 ILE A O 1
ATOM 660 N N . ASN A 1 95 ? 8.078 2.735 4.389 1.00 95.69 95 ASN A N 1
ATOM 661 C CA . ASN A 1 95 ? 9.181 3.678 4.310 1.00 95.69 95 ASN A CA 1
ATOM 662 C C . ASN A 1 95 ? 10.296 3.072 3.452 1.00 95.69 95 ASN A C 1
ATOM 664 O O . ASN A 1 95 ? 10.996 2.173 3.919 1.00 95.69 95 ASN A O 1
ATOM 668 N N . ALA A 1 96 ? 10.419 3.548 2.210 1.00 94.75 96 ALA A N 1
ATOM 669 C CA . ALA A 1 96 ? 11.493 3.216 1.276 1.00 94.75 96 ALA A CA 1
ATOM 670 C C . ALA A 1 96 ? 11.791 1.705 1.156 1.00 94.75 96 ALA A C 1
ATOM 672 O O . ALA A 1 96 ? 12.936 1.272 1.303 1.00 94.75 96 ALA A O 1
ATOM 673 N N . ALA A 1 97 ? 10.771 0.887 0.873 1.00 96.19 97 ALA A N 1
ATOM 674 C CA . ALA A 1 97 ? 10.981 -0.529 0.575 1.00 96.19 97 ALA A CA 1
ATOM 675 C C . ALA A 1 97 ? 11.842 -0.683 -0.680 1.00 96.19 97 ALA A C 1
ATOM 677 O O . ALA A 1 97 ? 11.549 -0.076 -1.709 1.00 96.19 97 ALA A O 1
ATOM 678 N N . SER A 1 98 ? 12.891 -1.502 -0.597 1.00 95.06 98 SER A N 1
ATOM 679 C CA . SER A 1 98 ? 13.755 -1.792 -1.741 1.00 95.06 98 SER A CA 1
ATOM 680 C C . SER A 1 98 ? 13.003 -2.591 -2.800 1.00 95.06 98 SER A C 1
ATOM 682 O O . SER A 1 98 ? 12.405 -3.619 -2.493 1.00 95.06 98 SER A O 1
ATOM 684 N N . LEU A 1 99 ? 13.090 -2.140 -4.049 1.00 95.00 99 LEU A N 1
ATOM 685 C CA . LEU A 1 99 ? 12.584 -2.842 -5.227 1.00 95.00 99 LEU A CA 1
ATOM 686 C C . LEU A 1 99 ? 13.714 -3.507 -6.032 1.00 95.00 99 LEU A C 1
ATOM 688 O O . LEU A 1 99 ? 13.475 -4.005 -7.127 1.00 95.00 99 LEU A O 1
ATOM 692 N N . ALA A 1 100 ? 14.951 -3.524 -5.524 1.00 92.69 100 ALA A N 1
ATOM 693 C CA . ALA A 1 100 ? 16.125 -3.998 -6.270 1.00 92.69 100 ALA A CA 1
ATOM 694 C C . ALA A 1 100 ? 16.072 -5.491 -6.651 1.00 92.69 100 ALA A C 1
ATOM 696 O O . ALA A 1 100 ? 16.750 -5.917 -7.582 1.00 92.69 100 ALA A O 1
ATOM 697 N N . ALA A 1 101 ? 15.280 -6.289 -5.935 1.00 94.12 101 ALA A N 1
ATOM 698 C CA . ALA A 1 101 ? 15.056 -7.698 -6.223 1.00 94.12 101 ALA A CA 1
ATOM 699 C C . ALA A 1 101 ? 13.557 -7.999 -6.226 1.00 94.12 101 ALA A C 1
ATOM 701 O O . ALA A 1 101 ? 12.774 -7.317 -5.561 1.00 94.12 101 ALA A O 1
ATOM 702 N N . ALA A 1 102 ? 13.168 -9.036 -6.968 1.00 95.31 102 ALA A N 1
ATOM 703 C CA . ALA A 1 102 ? 11.807 -9.542 -6.915 1.00 95.31 102 ALA A CA 1
ATOM 704 C C . ALA A 1 102 ? 11.535 -10.113 -5.521 1.00 95.31 102 ALA A C 1
ATOM 706 O O . ALA A 1 102 ? 12.334 -10.898 -5.001 1.00 95.31 102 ALA A O 1
ATOM 707 N N . SER A 1 103 ? 10.426 -9.710 -4.913 1.00 95.81 103 SER A N 1
ATOM 708 C CA . SER A 1 103 ? 10.076 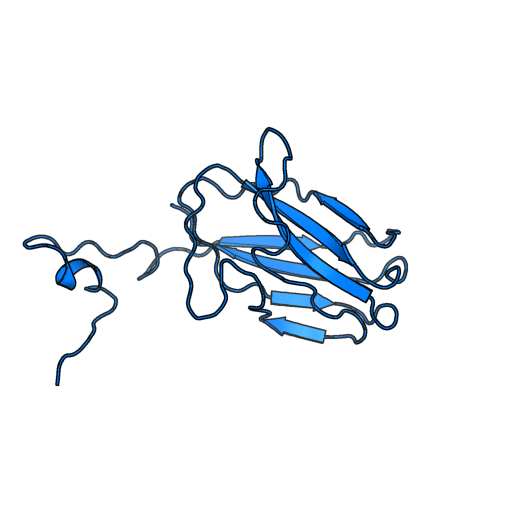-10.142 -3.566 1.00 95.81 103 SER A CA 1
ATOM 709 C C . SER A 1 103 ? 8.569 -10.124 -3.350 1.00 95.81 103 SER A C 1
ATOM 711 O O . SER A 1 103 ? 7.838 -9.431 -4.057 1.00 95.81 103 SER A O 1
ATOM 713 N N . ALA A 1 104 ? 8.117 -10.911 -2.378 1.00 96.44 104 ALA A N 1
ATOM 714 C CA . ALA A 1 104 ? 6.745 -10.903 -1.902 1.00 96.44 104 ALA A CA 1
ATOM 715 C C . ALA A 1 104 ? 6.755 -11.120 -0.386 1.00 96.44 104 ALA A C 1
ATOM 717 O O . ALA A 1 104 ? 7.318 -12.105 0.101 1.00 96.44 104 ALA A O 1
ATOM 718 N N . GLY A 1 105 ? 6.184 -10.188 0.372 1.00 95.62 105 GLY A N 1
ATOM 719 C CA . GLY A 1 105 ? 6.201 -10.268 1.826 1.00 95.62 105 GLY A CA 1
ATOM 720 C C . GLY A 1 105 ? 5.570 -9.076 2.529 1.00 95.62 105 GLY A C 1
ATOM 721 O O . GLY A 1 105 ? 5.309 -8.025 1.945 1.00 95.62 105 GLY A O 1
ATOM 722 N N . GLN A 1 106 ? 5.348 -9.248 3.830 1.00 94.12 106 GLN A N 1
ATOM 723 C CA . GLN A 1 106 ? 4.879 -8.176 4.696 1.00 94.12 106 GLN A CA 1
ATOM 724 C C . GLN A 1 106 ? 6.002 -7.161 4.941 1.00 94.12 106 GLN A C 1
ATOM 726 O O . GLN A 1 106 ? 7.106 -7.538 5.339 1.00 94.12 106 GLN A O 1
ATOM 731 N N . ILE A 1 107 ? 5.708 -5.869 4.766 1.00 92.19 107 ILE A N 1
ATOM 732 C CA . ILE A 1 107 ? 6.664 -4.781 5.011 1.00 92.19 107 ILE A CA 1
ATOM 733 C C . ILE A 1 107 ? 6.080 -3.792 6.016 1.00 92.19 107 ILE A C 1
ATOM 735 O O . ILE A 1 107 ? 5.256 -2.951 5.687 1.00 92.19 107 ILE A O 1
ATOM 739 N N . SER A 1 108 ? 6.535 -3.861 7.265 1.00 89.31 108 SER A N 1
ATOM 740 C CA . SER A 1 108 ? 6.058 -2.997 8.357 1.00 89.31 108 SER A CA 1
ATOM 741 C C . SER A 1 108 ? 7.078 -1.918 8.727 1.00 89.31 108 SER A C 1
ATOM 743 O O . SER A 1 108 ? 7.466 -1.792 9.886 1.00 89.31 108 SER A O 1
ATOM 745 N N . THR A 1 109 ? 7.550 -1.158 7.735 1.00 93.62 109 THR A N 1
ATOM 746 C CA . THR A 1 109 ? 8.573 -0.110 7.927 1.00 93.62 109 THR A CA 1
ATOM 747 C C . THR A 1 109 ? 7.995 1.293 8.103 1.00 93.62 109 THR A C 1
ATOM 749 O O . THR A 1 109 ? 8.734 2.218 8.440 1.00 93.62 109 THR A O 1
ATOM 752 N N . GLY A 1 110 ? 6.691 1.473 7.878 1.00 92.81 110 GLY A N 1
ATOM 753 C CA . GLY A 1 110 ? 6.044 2.775 7.960 1.00 92.81 110 GLY A CA 1
ATOM 754 C C . GLY A 1 110 ? 5.889 3.317 9.378 1.00 92.81 110 GLY A C 1
ATOM 755 O O . GLY A 1 110 ? 5.675 2.580 10.346 1.00 92.81 110 GLY A O 1
ATOM 756 N N . THR A 1 111 ? 5.944 4.641 9.498 1.00 92.62 111 THR A N 1
ATOM 757 C CA . THR A 1 111 ? 5.943 5.372 10.778 1.00 92.62 111 THR A CA 1
ATOM 758 C C . THR A 1 111 ? 4.686 5.133 11.618 1.00 92.62 111 THR A C 1
ATOM 760 O O . THR A 1 111 ? 4.727 5.288 12.840 1.00 92.62 111 THR A O 1
ATOM 763 N N . LYS A 1 112 ? 3.567 4.758 10.985 1.00 90.38 112 LYS A N 1
ATOM 764 C CA . LYS A 1 112 ? 2.254 4.595 11.623 1.00 90.38 112 LYS A CA 1
ATOM 765 C C . LYS A 1 112 ? 1.923 3.158 12.027 1.00 90.38 112 LYS A C 1
ATOM 767 O O . LYS A 1 112 ? 0.900 2.945 12.678 1.00 90.38 112 LYS A O 1
ATOM 772 N N . ILE A 1 113 ? 2.774 2.197 11.666 1.00 90.00 113 ILE A N 1
ATOM 773 C CA . ILE A 1 113 ? 2.539 0.761 11.893 1.00 90.00 113 ILE A CA 1
ATOM 774 C C . ILE A 1 113 ? 3.754 0.005 12.460 1.00 90.00 113 ILE A C 1
ATOM 776 O O . ILE A 1 113 ? 3.631 -1.153 12.856 1.00 90.00 113 ILE A O 1
ATOM 780 N N . VAL A 1 114 ? 4.936 0.630 12.511 1.00 89.25 114 VAL A N 1
ATOM 781 C CA . VAL A 1 114 ? 6.145 0.030 13.100 1.00 89.25 114 VAL A CA 1
ATOM 782 C C . VAL A 1 114 ? 6.054 -0.024 14.632 1.00 89.25 114 VAL A C 1
ATOM 784 O O . VAL A 1 114 ? 5.314 0.740 15.250 1.00 89.25 114 VAL A O 1
ATOM 787 N N . ASN A 1 115 ? 6.823 -0.910 15.272 1.00 85.56 115 ASN A N 1
ATOM 788 C CA . ASN A 1 115 ? 6.940 -1.019 16.737 1.00 85.56 115 ASN A CA 1
ATOM 789 C C . ASN A 1 115 ? 5.607 -1.265 17.471 1.00 85.56 115 ASN A C 1
ATOM 791 O O . ASN A 1 115 ? 5.411 -0.804 18.595 1.00 85.56 115 ASN A O 1
ATOM 795 N N . GLY A 1 116 ? 4.673 -1.977 16.831 1.00 75.38 116 GLY A N 1
ATOM 796 C CA . GLY A 1 116 ? 3.356 -2.268 17.405 1.00 75.38 116 GLY A CA 1
ATOM 797 C C . GLY A 1 116 ? 2.441 -1.044 17.492 1.00 75.38 116 GLY A C 1
ATOM 798 O O . GLY A 1 116 ? 1.460 -1.071 18.239 1.00 75.38 116 GLY A O 1
ATOM 799 N N . GLN A 1 117 ? 2.763 0.028 16.760 1.00 82.25 117 GLN A N 1
ATOM 800 C CA . GLN A 1 117 ? 1.898 1.193 16.669 1.00 82.25 117 GLN A CA 1
ATOM 801 C C . GLN A 1 117 ? 0.616 0.880 15.908 1.00 82.25 117 GLN A C 1
ATOM 803 O O . GLN A 1 117 ? 0.572 0.043 15.008 1.00 82.25 117 GLN A O 1
ATOM 808 N N . TYR A 1 118 ? -0.441 1.582 16.306 1.00 74.31 118 TYR A N 1
ATOM 809 C CA . TYR A 1 118 ? -1.763 1.406 15.745 1.00 74.31 118 TYR A CA 1
ATOM 810 C C . TYR A 1 118 ? -2.410 2.767 15.522 1.00 74.31 118 TYR A C 1
ATOM 812 O O . TYR A 1 118 ? -2.914 3.402 16.452 1.00 74.31 118 TYR A O 1
ATOM 820 N N . TYR A 1 119 ? -2.333 3.240 14.282 1.00 83.00 119 TYR A N 1
ATOM 821 C CA . TYR A 1 119 ? -2.770 4.577 13.916 1.00 83.00 119 TYR A CA 1
ATOM 822 C C . TYR A 1 119 ? -4.236 4.582 13.477 1.00 83.00 119 TYR A C 1
ATOM 824 O O . TYR A 1 119 ? -4.658 3.809 12.616 1.00 83.00 119 TYR A O 1
ATOM 832 N N . VAL A 1 120 ? -5.014 5.471 14.090 1.00 88.31 120 VAL A N 1
ATOM 833 C CA . VAL A 1 120 ? -6.416 5.713 13.743 1.00 88.31 120 VAL A CA 1
ATOM 834 C C . VAL A 1 120 ? -6.465 6.887 12.777 1.00 88.31 120 VAL A C 1
ATOM 836 O O . VAL A 1 120 ? -5.919 7.946 13.089 1.00 88.31 120 VAL A O 1
ATOM 839 N N . MET A 1 121 ? -7.125 6.718 11.628 1.00 90.25 121 MET A N 1
ATOM 840 C CA . MET A 1 121 ? -7.227 7.786 10.634 1.00 90.25 121 MET A CA 1
ATOM 841 C C . MET A 1 121 ? -7.954 9.004 11.230 1.00 90.25 121 MET A C 1
ATOM 843 O O . MET A 1 121 ? -9.097 8.859 11.682 1.00 90.25 121 MET A O 1
ATOM 847 N N . PRO A 1 122 ? -7.337 10.201 11.242 1.00 86.94 122 PRO A N 1
ATOM 848 C CA . PRO A 1 122 ? -7.939 11.394 11.847 1.00 86.94 122 PRO A CA 1
ATOM 849 C C . PRO A 1 122 ? -9.056 11.998 10.984 1.00 86.94 122 PRO A C 1
ATOM 851 O O . PRO A 1 122 ? -9.955 12.672 11.497 1.00 86.94 122 PRO A O 1
ATOM 854 N N . GLN A 1 123 ? -9.004 11.728 9.682 1.00 92.00 123 GLN A N 1
ATOM 855 C CA . GLN A 1 123 ? -9.917 12.185 8.642 1.00 92.00 123 GLN A CA 1
ATOM 856 C C . GLN A 1 123 ? -9.970 11.147 7.518 1.00 92.00 123 GLN A C 1
ATOM 858 O O . GLN A 1 123 ? -9.292 10.122 7.611 1.00 92.00 123 GLN A O 1
ATOM 863 N N . ASP A 1 124 ? -10.769 11.399 6.486 1.00 94.81 124 ASP A N 1
ATOM 864 C CA . ASP A 1 124 ? -10.759 10.566 5.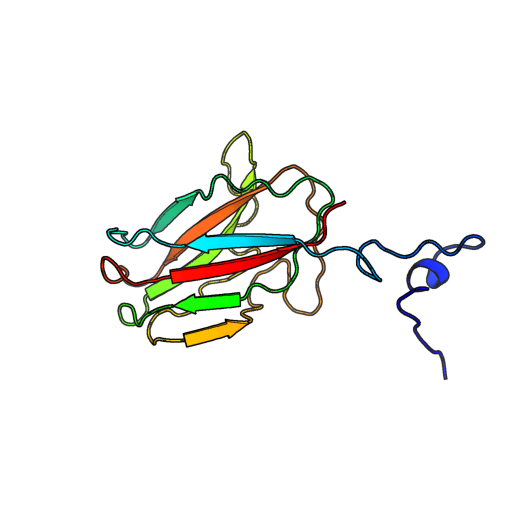286 1.00 94.81 124 ASP A CA 1
ATOM 865 C C . ASP A 1 124 ? -9.432 10.776 4.552 1.00 94.81 124 ASP A C 1
ATOM 867 O O 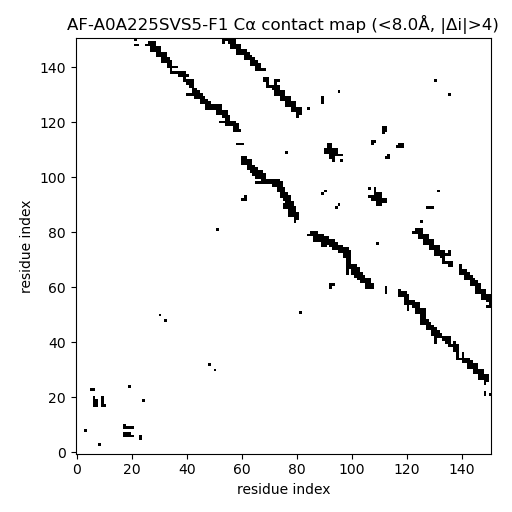. ASP A 1 124 ? -9.046 11.907 4.237 1.00 94.81 124 ASP A O 1
ATOM 871 N N . VAL A 1 125 ? -8.702 9.686 4.329 1.00 95.06 125 VAL A N 1
ATOM 872 C CA . VAL A 1 125 ? -7.375 9.729 3.713 1.00 95.06 125 VAL A CA 1
ATOM 873 C C . VAL A 1 125 ? -7.342 8.899 2.447 1.00 95.06 125 VAL A C 1
ATOM 875 O O . VAL A 1 125 ? -7.979 7.854 2.357 1.00 95.06 125 VAL A O 1
ATOM 878 N N . GLU A 1 126 ? -6.556 9.342 1.480 1.00 95.62 126 GLU A N 1
ATOM 879 C CA . GLU A 1 126 ? -6.221 8.553 0.306 1.00 95.62 126 GLU A CA 1
ATOM 880 C C . GLU A 1 126 ? -4.859 7.885 0.512 1.00 95.62 126 GLU A C 1
ATOM 882 O O . GLU A 1 126 ? -3.909 8.507 1.005 1.00 95.62 126 GLU A O 1
ATOM 887 N N . LEU A 1 127 ? -4.755 6.621 0.107 1.00 94.88 127 LEU A N 1
ATOM 888 C CA . LEU A 1 127 ? -3.464 5.954 -0.024 1.00 94.88 127 LEU A CA 1
ATOM 889 C C . LEU A 1 127 ? -2.750 6.477 -1.271 1.00 94.88 127 LEU A C 1
ATOM 891 O O . LEU A 1 127 ? -3.352 6.604 -2.337 1.00 94.88 127 LEU A O 1
ATOM 895 N N . TYR A 1 128 ? -1.457 6.752 -1.159 1.00 95.62 128 TYR A N 1
ATOM 896 C CA . TYR A 1 128 ? -0.649 7.175 -2.299 1.00 95.62 128 TYR A CA 1
ATOM 897 C C . TYR A 1 128 ? 0.768 6.623 -2.181 1.00 95.62 128 TYR A C 1
ATOM 899 O O . TYR A 1 128 ? 1.232 6.306 -1.081 1.00 95.62 128 TYR A O 1
ATOM 907 N N . GLY A 1 129 ? 1.444 6.490 -3.317 1.00 95.19 129 GLY A N 1
ATOM 908 C CA . GLY A 1 129 ? 2.819 6.014 -3.367 1.00 95.19 129 GLY A CA 1
ATOM 909 C C . GLY A 1 129 ? 3.784 7.052 -3.912 1.00 95.19 129 GLY A C 1
ATOM 910 O O . GLY A 1 129 ? 3.392 7.953 -4.654 1.00 95.19 129 GLY A O 1
ATOM 911 N N . THR A 1 130 ? 5.053 6.883 -3.553 1.00 96.12 130 THR A N 1
ATOM 912 C CA . THR A 1 130 ? 6.172 7.696 -4.036 1.00 96.12 130 THR A CA 1
ATOM 913 C C . THR A 1 130 ? 7.327 6.784 -4.417 1.00 96.12 130 THR A C 1
ATOM 915 O O . THR A 1 130 ? 7.768 5.968 -3.600 1.00 96.12 130 THR A O 1
ATOM 918 N N . PHE A 1 131 ? 7.838 6.936 -5.636 1.00 95.56 131 PHE A N 1
ATOM 919 C CA . PHE A 1 131 ? 9.064 6.276 -6.075 1.00 95.56 131 PHE A CA 1
ATOM 920 C C . PHE A 1 131 ? 10.287 7.047 -5.581 1.00 95.56 131 PHE A C 1
ATOM 922 O O . PHE A 1 131 ? 10.324 8.275 -5.638 1.00 95.56 131 PHE A O 1
ATOM 929 N N . GLY A 1 132 ? 11.295 6.328 -5.097 1.00 95.31 132 GLY A N 1
ATOM 930 C CA . GLY A 1 132 ? 12.511 6.907 -4.534 1.00 95.31 132 GLY A CA 1
ATOM 931 C C . GLY A 1 132 ? 13.787 6.246 -5.048 1.00 95.31 132 GLY A C 1
ATOM 932 O O . GLY A 1 132 ? 13.772 5.146 -5.602 1.00 95.31 132 GLY A O 1
ATOM 933 N N . GLY A 1 133 ? 14.917 6.915 -4.819 1.00 93.31 133 GLY A N 1
ATOM 934 C CA . GLY A 1 133 ? 16.240 6.399 -5.160 1.00 93.31 133 GLY A CA 1
ATOM 935 C C . GLY A 1 133 ? 16.494 6.406 -6.666 1.00 93.31 133 GLY A C 1
ATOM 936 O O . GLY A 1 133 ? 16.472 7.461 -7.298 1.00 93.31 133 GLY A O 1
ATOM 937 N N . ALA A 1 134 ? 16.787 5.238 -7.239 1.00 93.44 134 ALA A N 1
ATOM 938 C CA . ALA A 1 134 ? 16.946 5.102 -8.684 1.00 93.44 134 ALA A CA 1
ATOM 939 C C . ALA A 1 134 ? 15.588 5.028 -9.396 1.00 93.44 134 ALA A C 1
ATOM 941 O O . ALA A 1 134 ? 14.637 4.441 -8.882 1.00 93.44 134 ALA A O 1
ATOM 942 N N . THR A 1 135 ? 15.527 5.558 -10.620 1.00 93.00 135 THR A N 1
ATOM 943 C CA . THR A 1 135 ? 14.366 5.423 -11.510 1.00 93.00 135 THR A CA 1
ATOM 944 C C . THR A 1 135 ? 13.961 3.947 -11.634 1.00 93.00 135 THR A C 1
ATOM 946 O O . THR A 1 135 ? 14.811 3.129 -12.018 1.00 93.00 135 THR A O 1
ATOM 949 N N . PRO A 1 136 ? 12.705 3.582 -11.301 1.00 91.19 136 PRO A N 1
ATOM 950 C CA . PRO A 1 136 ? 12.233 2.209 -11.426 1.00 91.19 136 PRO A CA 1
ATOM 951 C C . PRO A 1 136 ? 12.234 1.775 -12.895 1.00 91.19 136 PRO A C 1
ATOM 953 O O . PRO A 1 136 ? 12.085 2.591 -13.805 1.00 91.19 136 PRO A O 1
ATOM 956 N N . LEU A 1 137 ? 12.402 0.473 -13.137 1.00 93.50 137 LEU A N 1
ATOM 957 C CA . LEU A 1 137 ? 12.290 -0.062 -14.492 1.00 93.50 137 LEU A CA 1
ATOM 958 C C . LEU A 1 137 ? 10.864 0.157 -15.007 1.00 93.50 137 LEU A C 1
ATOM 960 O O . LEU A 1 137 ? 9.892 -0.083 -14.287 1.00 93.50 137 LEU A O 1
ATOM 964 N N . ALA A 1 138 ? 10.750 0.603 -16.258 1.00 93.50 138 ALA A N 1
ATOM 965 C CA . ALA A 1 138 ? 9.454 0.742 -16.906 1.00 93.50 138 ALA A CA 1
ATOM 966 C C . ALA A 1 138 ? 8.717 -0.604 -16.893 1.00 93.50 138 ALA A C 1
ATOM 968 O O . ALA A 1 138 ? 9.321 -1.652 -17.138 1.00 93.50 138 ALA A O 1
ATOM 969 N N . ASN A 1 139 ? 7.412 -0.560 -16.629 1.00 93.06 139 ASN A N 1
ATOM 970 C CA . ASN A 1 139 ? 6.528 -1.728 -16.612 1.00 93.06 139 ASN A CA 1
ATOM 971 C C . ASN A 1 139 ? 6.882 -2.791 -15.548 1.00 93.06 139 ASN A C 1
ATOM 973 O O . ASN A 1 139 ? 6.439 -3.936 -15.654 1.00 93.06 139 ASN A O 1
ATOM 977 N N . ALA A 1 140 ? 7.669 -2.452 -14.519 1.00 92.19 140 ALA A N 1
ATOM 978 C CA . ALA A 1 140 ? 7.929 -3.368 -13.413 1.00 92.19 140 ALA A CA 1
ATOM 979 C C . ALA A 1 140 ? 6.644 -3.609 -12.598 1.00 92.19 140 ALA A C 1
ATOM 981 O O . ALA A 1 140 ? 6.063 -2.693 -12.021 1.00 92.19 140 ALA A O 1
ATOM 982 N N . ALA A 1 141 ? 6.177 -4.853 -12.532 1.00 93.56 141 ALA A N 1
ATOM 983 C CA . ALA A 1 141 ? 4.964 -5.164 -11.782 1.00 93.56 141 ALA A CA 1
ATOM 984 C C . ALA A 1 141 ? 5.156 -4.865 -10.286 1.00 93.56 141 ALA A C 1
ATOM 986 O O . ALA A 1 141 ? 6.101 -5.356 -9.665 1.00 93.56 141 ALA A O 1
ATOM 987 N N . ILE A 1 142 ? 4.249 -4.082 -9.706 1.00 94.62 142 ILE A N 1
ATOM 988 C CA . ILE A 1 142 ? 4.212 -3.764 -8.279 1.00 94.62 142 ILE A CA 1
ATOM 989 C C . ILE A 1 142 ? 2.769 -3.915 -7.819 1.00 94.62 142 ILE A C 1
ATOM 991 O O . ILE A 1 142 ? 1.852 -3.389 -8.447 1.00 94.62 142 ILE A O 1
ATOM 995 N N . ARG A 1 143 ? 2.581 -4.613 -6.702 1.00 95.50 143 ARG A N 1
ATOM 996 C CA . ARG A 1 143 ? 1.314 -4.718 -5.989 1.00 95.50 143 ARG A CA 1
ATOM 997 C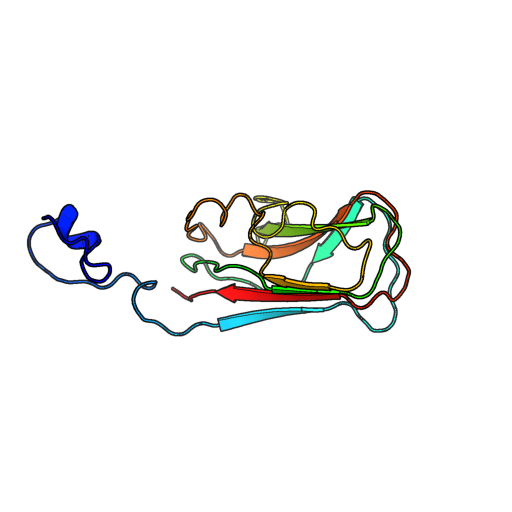 C . ARG A 1 143 ? 1.540 -4.491 -4.502 1.00 95.50 143 ARG A C 1
ATOM 999 O O . ARG A 1 143 ? 2.381 -5.153 -3.899 1.00 95.50 143 ARG A O 1
ATOM 1006 N N . VAL A 1 144 ? 0.761 -3.592 -3.916 1.00 96.06 144 VAL A N 1
ATOM 1007 C CA . VAL A 1 144 ? 0.688 -3.382 -2.471 1.00 96.06 144 VAL A CA 1
ATOM 1008 C C . VAL A 1 144 ? -0.726 -3.673 -2.005 1.00 96.06 144 VAL A C 1
ATOM 1010 O O . VAL A 1 144 ? -1.689 -3.074 -2.478 1.00 96.06 144 VAL A O 1
ATOM 1013 N N . GLU A 1 145 ? -0.841 -4.577 -1.047 1.00 95.56 145 GLU A N 1
ATOM 1014 C CA . GLU A 1 145 ? -2.085 -4.875 -0.358 1.00 95.56 145 GLU A CA 1
ATOM 1015 C C . GLU A 1 145 ? -2.051 -4.185 0.999 1.00 95.56 145 GLU A C 1
ATOM 1017 O O . GLU A 1 145 ? -1.185 -4.446 1.835 1.00 95.56 145 GLU A O 1
ATOM 1022 N N . VAL A 1 146 ? -2.988 -3.270 1.208 1.00 93.50 146 VAL A N 1
ATOM 1023 C CA . VAL A 1 146 ? -3.136 -2.512 2.443 1.00 93.50 146 VAL A CA 1
ATOM 1024 C C . VAL A 1 146 ? -4.383 -2.998 3.155 1.00 93.50 146 VAL A C 1
ATOM 1026 O O . VAL A 1 146 ? -5.514 -2.674 2.791 1.00 93.50 146 VAL A O 1
ATOM 1029 N N . GLN A 1 147 ? -4.159 -3.783 4.194 1.00 92.12 147 GLN A N 1
ATOM 1030 C CA . GLN A 1 147 ? -5.203 -4.282 5.069 1.00 92.12 147 GLN A CA 1
ATOM 1031 C C . GLN A 1 147 ? -5.642 -3.179 6.039 1.00 92.12 147 GLN A C 1
ATOM 1033 O O . GLN A 1 147 ? -4.811 -2.458 6.601 1.00 92.12 147 GLN A O 1
ATOM 1038 N N . TYR A 1 148 ? -6.947 -3.034 6.259 1.00 91.44 148 TYR A N 1
ATOM 1039 C CA . TYR A 1 148 ? -7.501 -2.083 7.217 1.00 91.44 148 TYR A CA 1
ATOM 1040 C C . TYR A 1 148 ? -8.784 -2.598 7.878 1.00 91.44 148 TYR A C 1
ATOM 1042 O O . TYR A 1 148 ? -9.579 -3.326 7.284 1.00 91.44 148 TYR A O 1
ATOM 1050 N N . VAL A 1 149 ? -9.019 -2.171 9.118 1.00 90.38 149 VAL A N 1
ATOM 1051 C CA . VAL A 1 149 ? -10.300 -2.353 9.810 1.00 90.38 149 VAL A CA 1
ATOM 1052 C C . VAL A 1 149 ? -11.094 -1.061 9.676 1.00 90.38 149 VAL A C 1
ATOM 1054 O O . VAL A 1 149 ? -10.620 0.005 10.081 1.00 90.38 149 VAL A O 1
ATOM 1057 N N . ALA A 1 150 ? -12.289 -1.150 9.095 1.00 83.69 150 ALA A N 1
ATOM 1058 C CA . ALA A 1 150 ? -13.213 -0.021 9.004 1.00 83.69 150 ALA A CA 1
ATOM 1059 C C . ALA A 1 150 ? -13.711 0.414 10.408 1.00 83.69 150 ALA A C 1
ATOM 1061 O O . ALA A 1 150 ? -13.589 -0.372 11.352 1.00 83.69 150 ALA A O 1
ATOM 1062 N N . PRO A 1 151 ? -14.231 1.649 10.557 1.00 78.88 151 PRO A N 1
ATOM 1063 C CA . PRO A 1 151 ? -14.715 2.182 11.834 1.00 78.88 151 PRO A CA 1
ATOM 1064 C C . PRO A 1 151 ? -15.728 1.286 12.555 1.00 78.88 151 PRO A C 1
ATOM 1066 O O . PRO A 1 151 ? -16.553 0.639 11.867 1.00 78.88 151 PRO A O 1
#

Secondary structure (DSSP, 8-state):
-----STTGGGGT-SS--PPPTTTS--EEEEEEE--SS----TT-EEEEEEEEPTT-EE---EEEE---STTEEEEEEEEETTT--EEEEEEEEEEEE-SS-EEEE---STTTGGG--PBPSS-EEEEEEEEESPPPTT--EEEEEEEE--

Solvent-accessible surface area (backbone atoms only — not comparable to full-atom values): 8214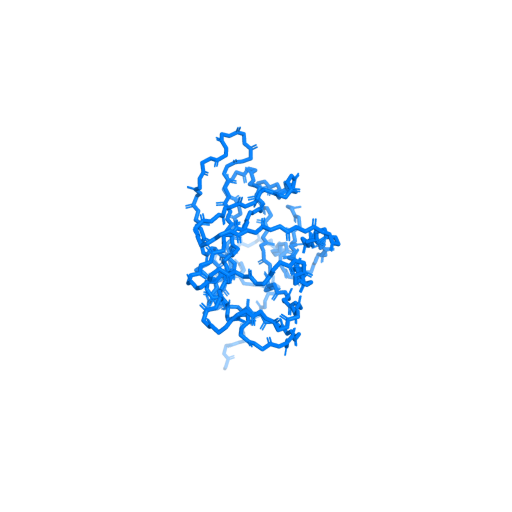 Å² total; per-residue (Å²): 134,90,81,85,50,72,63,43,61,60,58,82,76,53,88,85,80,93,63,62,52,71,85,65,75,65,70,75,47,74,48,79,47,68,57,59,85,74,49,78,61,48,54,70,41,69,46,80,66,88,47,73,47,54,48,54,15,31,63,54,71,27,34,42,37,36,41,52,34,28,74,64,8,24,40,18,29,17,36,18,36,60,85,82,64,49,74,75,36,64,32,30,47,23,46,61,43,74,27,45,51,62,48,74,47,78,43,57,59,2,80,40,47,32,96,83,42,78,43,62,35,91,46,50,25,21,45,32,37,35,34,31,69,31,49,47,46,66,45,48,52,39,37,38,39,40,34,29,34,65,106

Sequence (151 aa):
MAELSTVTRTKVAQVAGSKMTATANNRERVAIIDTAAAYSAANGDTFGTGIIIPKGARLLAPYLSNAAGNASSTLSIGIRDAVTGVAIDATALINAASLAAASAGQISTGTKIVNGQYYVMPQDVELYGTFGGATPLANAAIRVEVQYVAP

Organism: NCBI:txid568783

Radius of gyration: 17.44 Å; Cα contacts (8 Å, |Δi|>4): 379; chains: 1; bounding box: 38×32×57 Å

Mean predicted aligned error: 6.89 Å

pLDDT: mean 86.16, std 14.53, range [39.75, 97.06]